Protein AF-A0A2E6GQH1-F1 (afdb_monomer_lite)

Radius of gyration: 25.99 Å; chains: 1; bounding box: 85×34×70 Å

Foldseek 3Di:
DDFPDWDWAWDPVCPPPLETEIAEIEGEAAEAEWEDDDNDTVVVVVVVVVVVVCVVLVVPDDDDPPPDPDSDRAYWYAKYKYDFYKYWYAYVLVVRDTDIDTQPIQIDGGQQVPDSHHDPSSSVNVVSNSVVVSNVVRVVVSVVVSVVVVVVVVVVVVCVVVVVVVVVVVVVPDPPDD

Sequence (178 aa):
MSFAVVNVKIDTDTVTKDVIVIKEVVIESPEITYEKVDGKANFDVIQKNVDDYAKSKGLGGEKKEAKSDEEGPKLRIENLYVRNGKVALKTGFTLGKEIGGSLPTIHLKDIGEKGKGATIGEVTSQIVSAIVGSVTNVGKSLFDGAQKALKGAAEGAKKLLEGGQTVLVRCSKAPPSP

Secondary structure (DSSP, 8-state):
-B-SEEEEEE-GGGTTSSEEEEEEEEEE--EEEEEEETTEEHHHHHHHHHHHHHHHTT-SSS---------PPEEEEEEEEEES-EEEEEEGGGTT-EEEEEPPPEEEEEET-SSS-B-HHHHHHHHHHHHHHHHHHHHHHHHHHHHHHHHHHHHHHHHHHHHHHHHHHHHT-PPPP-

pLDDT: mean 72.02, std 13.68, range [35.28, 91.12]

Structure (mmCIF, N/CA/C/O backbone):
data_AF-A0A2E6GQH1-F1
#
_entry.id   AF-A0A2E6GQH1-F1
#
loop_
_atom_site.group_PDB
_atom_site.id
_atom_site.type_symbol
_atom_site.label_atom_id
_atom_site.label_alt_id
_atom_site.label_comp_id
_atom_site.label_asym_id
_atom_site.label_entity_id
_atom_site.label_seq_id
_atom_site.pdbx_PDB_ins_code
_atom_site.Cartn_x
_atom_site.Cartn_y
_atom_site.Cartn_z
_atom_site.occupancy
_atom_site.B_iso_or_equiv
_atom_site.auth_seq_id
_atom_site.auth_comp_id
_atom_site.auth_asym_id
_atom_site.auth_atom_id
_atom_site.pdbx_PDB_model_num
ATOM 1 N N . MET A 1 1 ? -6.906 5.800 -10.266 1.00 50.16 1 MET A N 1
ATOM 2 C CA . MET A 1 1 ? -7.178 4.704 -9.316 1.00 50.16 1 MET A CA 1
ATOM 3 C C . MET A 1 1 ? -8.612 4.278 -9.529 1.00 50.16 1 MET A C 1
ATOM 5 O O . MET A 1 1 ? -9.481 5.143 -9.523 1.00 50.16 1 MET A O 1
ATOM 9 N N . SER A 1 2 ? -8.839 2.993 -9.762 1.00 49.25 2 SER A N 1
ATOM 10 C CA . SER A 1 2 ? -10.169 2.383 -9.763 1.00 49.25 2 SER A CA 1
ATOM 11 C C . SER A 1 2 ? -10.232 1.358 -8.632 1.00 49.25 2 SER A C 1
ATOM 13 O O . SER A 1 2 ? -9.232 0.717 -8.301 1.00 49.25 2 SER A O 1
ATOM 15 N N . PHE A 1 3 ? -11.403 1.239 -8.012 1.00 53.41 3 PHE A N 1
ATOM 16 C CA . PHE A 1 3 ? -11.699 0.206 -7.025 1.00 53.41 3 PHE A CA 1
ATOM 17 C C . PHE A 1 3 ? -12.656 -0.789 -7.680 1.00 53.41 3 PHE A C 1
ATOM 19 O O . PHE A 1 3 ? -13.660 -0.358 -8.245 1.00 53.41 3 PHE A O 1
ATOM 26 N N . ALA A 1 4 ? -12.349 -2.090 -7.640 1.00 52.94 4 ALA A N 1
ATOM 27 C CA . ALA A 1 4 ? -13.203 -3.093 -8.275 1.00 52.94 4 ALA A CA 1
ATOM 28 C C . ALA A 1 4 ? -14.430 -3.402 -7.408 1.00 52.94 4 ALA A C 1
ATOM 30 O O . ALA A 1 4 ? -15.556 -3.364 -7.895 1.00 52.94 4 ALA A O 1
ATOM 31 N N . VAL A 1 5 ? -14.221 -3.670 -6.113 1.00 62.09 5 VAL A N 1
ATOM 32 C CA . VAL A 1 5 ? -15.298 -3.941 -5.150 1.00 62.09 5 VAL A CA 1
ATOM 33 C C . VAL A 1 5 ? -14.883 -3.458 -3.759 1.00 62.09 5 VAL A C 1
ATOM 35 O O . VAL A 1 5 ? -13.763 -3.723 -3.317 1.00 62.09 5 VAL A O 1
ATOM 38 N N . VAL A 1 6 ? -15.799 -2.781 -3.060 1.00 68.44 6 VAL A N 1
ATOM 39 C CA . VAL A 1 6 ? -15.686 -2.484 -1.625 1.00 68.44 6 VAL A CA 1
ATOM 40 C C . VAL A 1 6 ? -16.784 -3.258 -0.901 1.00 68.44 6 VAL A C 1
ATOM 42 O O . VAL A 1 6 ? -17.960 -2.929 -1.033 1.00 68.44 6 VAL A O 1
ATOM 45 N N . ASN A 1 7 ? -16.409 -4.298 -0.154 1.00 74.19 7 ASN A N 1
ATOM 46 C CA . ASN A 1 7 ? -17.339 -5.045 0.697 1.00 74.19 7 ASN A CA 1
ATOM 47 C C . ASN A 1 7 ? -17.215 -4.564 2.141 1.00 74.19 7 ASN A C 1
ATOM 49 O O . ASN A 1 7 ? -16.103 -4.474 2.659 1.00 74.19 7 ASN A O 1
ATOM 53 N N . VAL A 1 8 ? -18.346 -4.305 2.798 1.00 78.75 8 VAL A N 1
ATOM 54 C CA . VAL A 1 8 ? -18.398 -3.892 4.206 1.00 78.75 8 VAL A CA 1
ATOM 55 C C . VAL A 1 8 ? -19.381 -4.792 4.950 1.00 78.75 8 VAL A C 1
ATOM 57 O O . VAL A 1 8 ? -20.558 -4.850 4.604 1.00 78.75 8 VAL A O 1
ATOM 60 N N . LYS A 1 9 ? -18.905 -5.497 5.980 1.00 80.06 9 LYS A N 1
ATOM 61 C CA . LYS A 1 9 ? -19.731 -6.272 6.913 1.00 80.06 9 LYS A CA 1
ATOM 62 C C . LYS A 1 9 ? -19.856 -5.503 8.218 1.00 80.06 9 LYS A C 1
ATOM 64 O O . LYS A 1 9 ? -18.879 -5.363 8.951 1.00 80.06 9 LYS A O 1
ATOM 69 N N . ILE A 1 10 ? -21.059 -5.021 8.499 1.00 80.69 10 ILE A N 1
ATOM 70 C CA . ILE A 1 10 ? -21.377 -4.237 9.695 1.00 80.69 10 ILE A CA 1
ATOM 71 C C . ILE A 1 10 ? -22.065 -5.148 10.712 1.00 80.69 10 ILE A C 1
ATOM 73 O O . ILE A 1 10 ? -22.881 -5.990 10.338 1.00 80.69 10 ILE A O 1
ATOM 77 N N . ASP A 1 11 ? -21.741 -4.986 11.991 1.00 83.25 11 ASP A N 1
ATOM 78 C CA . ASP A 1 11 ? -22.521 -5.575 13.071 1.00 83.25 11 ASP A CA 1
ATOM 79 C C . ASP A 1 11 ? -23.784 -4.735 13.311 1.00 83.25 11 ASP A C 1
ATOM 81 O O . ASP A 1 11 ? -23.732 -3.653 13.907 1.00 83.25 11 ASP A O 1
ATOM 85 N N . THR A 1 12 ? -24.922 -5.219 12.815 1.00 79.62 12 THR A N 1
ATOM 86 C CA . THR A 1 12 ? -26.211 -4.513 12.866 1.00 79.62 12 THR A CA 1
ATOM 87 C C . THR A 1 12 ? -26.664 -4.190 14.287 1.00 79.62 12 THR A C 1
ATOM 89 O O . THR A 1 12 ? -27.322 -3.172 14.490 1.00 79.62 12 THR A O 1
ATOM 92 N N . ASP A 1 13 ? -26.237 -4.974 15.281 1.00 79.56 13 ASP A N 1
ATOM 93 C CA . ASP A 1 13 ? -26.606 -4.794 16.691 1.00 79.56 13 ASP A CA 1
ATOM 94 C C . ASP A 1 13 ? -25.837 -3.643 17.359 1.00 79.56 13 ASP A C 1
ATOM 96 O O . ASP A 1 13 ? -26.057 -3.311 18.529 1.00 79.56 13 ASP A O 1
ATOM 100 N N . THR A 1 14 ? -24.886 -3.047 16.638 1.00 78.25 14 THR A N 1
ATOM 101 C CA . THR A 1 14 ? -24.040 -1.947 17.116 1.00 78.25 14 THR A CA 1
ATOM 102 C C . THR A 1 14 ? -24.320 -0.622 16.418 1.00 78.25 14 THR A C 1
ATOM 104 O O . THR A 1 14 ? -23.841 0.411 16.868 1.00 78.25 14 THR A O 1
ATOM 107 N N . VAL A 1 15 ? -25.146 -0.619 15.367 1.00 73.25 15 VAL A N 1
ATOM 108 C CA . VAL A 1 15 ? -25.429 0.575 14.549 1.00 73.25 15 VAL A CA 1
ATOM 109 C C . VAL A 1 15 ? -26.145 1.673 15.343 1.00 73.25 15 VAL A C 1
ATOM 111 O O . VAL A 1 15 ? -25.959 2.851 15.061 1.00 73.25 15 VAL A O 1
ATOM 114 N N . THR A 1 16 ? -26.936 1.304 16.354 1.00 72.25 16 THR A N 1
ATOM 115 C CA . THR A 1 16 ? -27.630 2.247 17.249 1.00 72.25 16 THR A CA 1
ATOM 116 C C . THR A 1 16 ? -26.839 2.577 18.517 1.00 72.25 16 THR A C 1
ATOM 118 O O . THR A 1 16 ? -27.356 3.271 19.391 1.00 72.25 16 THR A O 1
ATOM 121 N N . LYS A 1 17 ? -25.623 2.037 18.666 1.00 77.06 17 LYS A N 1
ATOM 122 C CA . LYS A 1 17 ? -24.753 2.268 19.825 1.00 77.06 17 LYS A CA 1
ATOM 123 C C . LYS A 1 17 ? -23.765 3.394 19.524 1.00 77.06 17 LYS A C 1
ATOM 125 O O . LYS A 1 17 ? -23.506 3.716 18.370 1.00 77.06 17 LYS A O 1
ATOM 130 N N . ASP A 1 18 ? -23.138 3.918 20.575 1.00 75.00 18 ASP A N 1
ATOM 131 C CA . ASP A 1 18 ? -22.100 4.957 20.471 1.00 75.00 18 ASP A CA 1
ATOM 132 C C . ASP A 1 18 ? -20.886 4.536 19.620 1.00 75.00 18 ASP A C 1
ATOM 134 O O . ASP A 1 18 ? -20.140 5.384 19.123 1.00 75.00 18 ASP A O 1
ATOM 138 N N . VAL A 1 19 ? -20.672 3.223 19.471 1.00 80.75 19 VAL A N 1
ATOM 139 C CA . VAL A 1 19 ? -19.603 2.629 18.665 1.00 80.75 19 VAL A CA 1
ATOM 140 C C . VAL A 1 19 ? -20.200 1.614 17.697 1.00 80.75 19 VAL A C 1
ATOM 142 O O . VAL A 1 19 ? -20.716 0.578 18.118 1.00 80.75 19 VAL A O 1
ATOM 145 N N . ILE A 1 20 ? -20.057 1.889 16.405 1.00 82.56 20 ILE A N 1
ATOM 146 C CA . ILE A 1 20 ? -20.435 0.992 15.317 1.00 82.56 20 ILE A CA 1
ATOM 147 C C . ILE A 1 20 ? -19.266 0.044 15.051 1.00 82.56 20 ILE A C 1
ATOM 149 O O . ILE A 1 20 ? -18.141 0.469 14.767 1.00 82.56 20 ILE A O 1
ATOM 153 N N . VAL A 1 21 ? -19.533 -1.256 15.127 1.00 85.00 21 VAL A N 1
ATOM 154 C CA . VAL A 1 21 ? -18.554 -2.305 14.851 1.00 85.00 21 VAL A CA 1
ATOM 155 C C . VAL A 1 21 ? -18.698 -2.767 13.405 1.00 85.00 21 VAL A C 1
ATOM 157 O O . VAL A 1 21 ? -19.762 -3.182 12.950 1.00 85.00 21 VAL A O 1
ATOM 160 N N . ILE A 1 22 ? -17.595 -2.712 12.673 1.00 84.19 22 ILE A N 1
ATOM 161 C CA . ILE A 1 22 ? -17.443 -3.230 11.320 1.00 84.19 22 ILE A CA 1
ATOM 162 C C . ILE A 1 22 ? -16.570 -4.481 11.426 1.00 84.19 22 ILE A C 1
ATOM 164 O O . ILE A 1 22 ? -15.383 -4.408 11.741 1.00 84.19 22 ILE A O 1
ATOM 168 N N . LYS A 1 23 ? -17.154 -5.649 11.160 1.00 85.94 23 LYS A N 1
ATOM 169 C CA . LYS A 1 23 ? -16.448 -6.938 11.238 1.00 85.94 23 LYS A CA 1
ATOM 170 C C . LYS A 1 23 ? -15.399 -7.066 10.145 1.00 85.94 23 LYS A C 1
ATOM 172 O O . LYS A 1 23 ? -14.315 -7.606 10.359 1.00 85.94 23 LYS A O 1
ATOM 177 N N . GLU A 1 24 ? -15.727 -6.575 8.952 1.00 86.56 24 GLU A N 1
ATOM 178 C CA . GLU A 1 24 ? -14.862 -6.731 7.791 1.00 86.56 24 GLU A CA 1
ATOM 179 C C . GLU A 1 24 ? -15.039 -5.601 6.779 1.00 86.56 24 GLU A C 1
ATOM 181 O O . GLU A 1 24 ? -16.159 -5.250 6.412 1.00 86.56 24 GLU A O 1
ATOM 186 N N . VAL A 1 25 ? -13.920 -5.089 6.277 1.00 83.44 25 VAL A N 1
ATOM 187 C CA . VAL A 1 25 ? -13.835 -4.259 5.076 1.00 83.44 25 VAL A CA 1
ATOM 188 C C . VAL A 1 25 ? -12.901 -4.954 4.093 1.00 83.44 25 VAL A C 1
ATOM 190 O O . VAL A 1 25 ? -11.773 -5.289 4.448 1.00 83.44 25 VAL A O 1
ATOM 193 N N . VAL A 1 26 ? -13.334 -5.160 2.852 1.00 84.44 26 VAL A N 1
ATOM 194 C CA . VAL A 1 26 ? -12.488 -5.717 1.787 1.00 84.44 26 VAL A CA 1
ATOM 195 C C . VAL A 1 26 ? -12.431 -4.742 0.624 1.00 84.44 26 VAL A C 1
ATOM 197 O O . VAL A 1 26 ? -13.462 -4.401 0.049 1.00 84.44 26 VAL A O 1
ATOM 200 N N . ILE A 1 27 ? -11.216 -4.327 0.277 1.00 82.38 27 ILE A N 1
ATOM 201 C CA . ILE A 1 27 ? -10.886 -3.589 -0.939 1.00 82.38 27 ILE A CA 1
ATOM 202 C C . ILE A 1 27 ? -10.277 -4.591 -1.915 1.00 82.38 27 ILE A C 1
ATOM 204 O O . ILE A 1 27 ? -9.139 -5.042 -1.749 1.00 82.38 27 ILE A O 1
ATOM 208 N N . GLU A 1 28 ? -11.062 -4.953 -2.921 1.00 84.44 28 GLU A N 1
ATOM 209 C CA . GLU A 1 28 ? -10.704 -5.990 -3.879 1.00 84.44 28 GLU A CA 1
ATOM 210 C C . GLU A 1 28 ? -10.060 -5.385 -5.129 1.00 84.44 28 GLU A C 1
ATOM 212 O O . GLU A 1 28 ? -10.575 -4.420 -5.701 1.00 84.44 28 GLU A O 1
ATOM 217 N N . SER A 1 29 ? -8.951 -5.988 -5.560 1.00 83.50 29 SER A N 1
ATOM 218 C CA . SER A 1 29 ? -8.268 -5.713 -6.828 1.00 83.50 29 SER A CA 1
ATOM 219 C C . SER A 1 29 ? -8.042 -4.222 -7.135 1.00 83.50 29 SER A C 1
ATOM 221 O O . SER A 1 29 ? -8.453 -3.750 -8.196 1.00 83.50 29 SER A O 1
ATOM 223 N N . PRO A 1 30 ? -7.405 -3.440 -6.238 1.00 79.44 30 PRO A N 1
ATOM 224 C CA . PRO A 1 30 ? -7.068 -2.056 -6.554 1.00 79.44 30 PRO A CA 1
ATOM 225 C C . PRO A 1 30 ? -6.019 -1.993 -7.671 1.00 79.44 30 PRO A C 1
ATOM 227 O O . PRO A 1 30 ? -4.993 -2.670 -7.598 1.00 79.44 30 PRO A O 1
ATOM 230 N N . GLU A 1 31 ? -6.245 -1.138 -8.669 1.00 76.81 31 GLU A N 1
ATOM 231 C CA . GLU A 1 31 ? -5.295 -0.902 -9.762 1.00 76.81 31 GLU A CA 1
ATOM 232 C C . GLU A 1 31 ? -4.670 0.496 -9.658 1.00 76.81 31 GLU A C 1
ATOM 234 O O . GLU A 1 31 ? -5.355 1.529 -9.602 1.00 76.81 31 GLU A O 1
ATOM 239 N N . ILE A 1 32 ? -3.336 0.523 -9.597 1.00 76.94 32 ILE A N 1
ATOM 240 C CA . ILE A 1 32 ? -2.540 1.731 -9.379 1.00 76.94 32 ILE A CA 1
ATOM 241 C C . ILE A 1 32 ? -1.461 1.817 -10.455 1.00 76.94 32 ILE A C 1
ATOM 243 O O . ILE A 1 32 ? -0.510 1.045 -10.445 1.00 76.94 32 ILE A O 1
ATOM 247 N N . THR A 1 33 ? -1.573 2.792 -11.354 1.00 73.38 33 THR A N 1
ATOM 248 C CA . THR A 1 33 ? -0.556 3.057 -12.381 1.00 73.38 33 THR A CA 1
ATOM 249 C C . THR A 1 33 ? 0.304 4.255 -11.989 1.00 73.38 33 THR A C 1
ATOM 251 O O . THR A 1 33 ? -0.199 5.348 -11.727 1.00 73.38 33 THR A O 1
ATOM 254 N N . TYR A 1 34 ? 1.617 4.053 -11.974 1.00 70.12 34 TYR A N 1
ATOM 255 C CA . TYR A 1 34 ? 2.646 5.065 -11.789 1.00 70.12 34 TYR A CA 1
ATOM 256 C C . TYR A 1 34 ? 3.126 5.580 -13.139 1.00 70.12 34 TYR A C 1
ATOM 258 O O . TYR A 1 34 ? 3.645 4.800 -13.928 1.00 70.12 34 TYR A O 1
ATOM 266 N N . GLU A 1 35 ? 3.032 6.889 -13.382 1.00 70.69 35 GLU A N 1
ATOM 267 C CA . GLU A 1 35 ? 3.514 7.504 -14.623 1.00 70.69 35 GLU A CA 1
ATOM 268 C C . GLU A 1 35 ? 4.586 8.583 -14.365 1.00 70.69 35 GLU A C 1
ATOM 270 O O . GLU A 1 35 ? 4.440 9.429 -13.474 1.00 70.69 35 GLU A O 1
ATOM 275 N N . LYS A 1 36 ? 5.681 8.556 -15.138 1.00 62.91 36 LYS A N 1
ATOM 276 C CA . LYS A 1 36 ? 6.717 9.607 -15.170 1.00 62.91 36 LYS A CA 1
ATOM 277 C C . LYS A 1 36 ? 6.924 10.100 -16.604 1.00 62.91 36 LYS A C 1
ATOM 279 O O . LYS A 1 36 ? 7.491 9.371 -17.420 1.00 62.91 36 LYS A O 1
ATOM 284 N N . VAL A 1 37 ? 6.518 11.344 -16.865 1.00 58.34 37 VAL A N 1
ATOM 285 C CA . VAL A 1 37 ? 6.700 12.063 -18.141 1.00 58.34 37 VAL A CA 1
ATOM 286 C C . VAL A 1 37 ? 7.562 13.306 -17.880 1.00 58.34 37 VAL A C 1
ATOM 288 O O . VAL A 1 37 ? 7.349 14.003 -16.890 1.00 58.34 37 VAL A O 1
ATOM 291 N N . ASP A 1 38 ? 8.576 13.547 -18.717 1.00 56.47 38 ASP A N 1
ATOM 292 C CA . ASP A 1 38 ? 9.410 14.767 -18.723 1.00 56.47 38 ASP A CA 1
ATOM 293 C C . ASP A 1 38 ? 9.963 15.222 -17.358 1.00 56.47 38 ASP A C 1
ATOM 295 O O . ASP A 1 38 ? 9.870 16.381 -16.958 1.00 56.47 38 ASP A O 1
ATOM 299 N N . GLY A 1 39 ? 10.547 14.293 -16.595 1.00 55.19 39 GLY A N 1
ATOM 300 C CA . GLY A 1 39 ? 11.247 14.609 -15.342 1.00 55.19 39 GLY A CA 1
ATOM 301 C C . GLY A 1 39 ? 10.345 14.915 -14.139 1.00 55.19 39 GLY A C 1
ATOM 302 O O . GLY A 1 39 ? 10.819 14.815 -13.009 1.00 55.19 39 GLY A O 1
ATOM 303 N N . LYS A 1 40 ? 9.046 15.171 -14.338 1.00 54.22 40 LYS A N 1
ATOM 304 C CA . LYS A 1 40 ? 8.041 15.247 -13.268 1.00 54.22 40 LYS A CA 1
ATOM 305 C C . LYS A 1 40 ? 7.398 13.876 -13.091 1.00 54.22 40 LYS A C 1
ATOM 307 O O . LYS A 1 40 ? 6.582 13.441 -13.900 1.00 54.22 40 LYS A O 1
ATOM 312 N N . ALA A 1 41 ? 7.783 13.156 -12.041 1.00 59.81 41 ALA A N 1
ATOM 313 C CA . ALA A 1 41 ? 7.095 11.918 -11.712 1.00 59.81 41 ALA A CA 1
ATOM 314 C C . ALA A 1 41 ? 5.794 12.243 -10.980 1.00 59.81 41 ALA A C 1
ATOM 316 O O . ALA A 1 41 ? 5.819 12.917 -9.950 1.00 59.81 41 ALA A O 1
ATOM 317 N N . ASN A 1 42 ? 4.674 11.680 -11.440 1.00 60.50 42 ASN A N 1
ATOM 318 C CA . ASN A 1 42 ? 3.476 11.611 -10.607 1.00 60.50 42 ASN A CA 1
ATOM 319 C C . ASN A 1 42 ? 3.798 10.869 -9.293 1.00 60.50 42 ASN A C 1
ATOM 321 O O . ASN A 1 42 ? 3.208 11.154 -8.266 1.00 60.50 42 ASN A O 1
ATOM 325 N N . PHE A 1 43 ? 4.803 9.983 -9.294 1.00 56.62 43 PHE A N 1
ATOM 326 C CA . PHE A 1 43 ? 5.319 9.335 -8.088 1.00 56.62 43 PHE A CA 1
ATOM 327 C C . PHE A 1 43 ? 5.977 10.291 -7.090 1.00 56.62 43 PHE A C 1
ATOM 329 O O . PHE A 1 43 ? 5.668 10.196 -5.915 1.00 56.62 43 PHE A O 1
ATOM 336 N N . ASP A 1 44 ? 6.828 11.225 -7.522 1.00 60.72 44 ASP A N 1
ATOM 337 C CA . ASP A 1 44 ? 7.455 12.195 -6.607 1.00 60.72 44 ASP A CA 1
ATOM 338 C C . ASP A 1 44 ? 6.379 13.105 -5.996 1.00 60.72 44 ASP A C 1
ATOM 340 O O . ASP A 1 44 ? 6.446 13.468 -4.826 1.00 60.72 44 ASP A O 1
ATOM 344 N N . VAL A 1 45 ? 5.339 13.416 -6.777 1.00 64.19 45 VAL A N 1
ATOM 345 C CA . VAL A 1 45 ? 4.171 14.180 -6.332 1.00 64.19 45 VAL A CA 1
ATOM 346 C C . VAL A 1 45 ? 3.278 13.360 -5.404 1.00 64.19 45 VAL A C 1
ATOM 348 O O . VAL A 1 45 ? 2.855 13.889 -4.392 1.00 64.19 45 VAL A O 1
ATOM 351 N N . ILE A 1 46 ? 3.003 12.085 -5.683 1.00 60.31 46 ILE A N 1
ATOM 352 C CA . ILE A 1 46 ? 2.211 11.211 -4.802 1.00 60.31 46 ILE A CA 1
ATOM 353 C C . ILE A 1 46 ? 2.988 10.904 -3.526 1.00 60.31 46 ILE A C 1
ATOM 355 O O . ILE A 1 46 ? 2.412 10.978 -2.453 1.00 60.31 46 ILE A O 1
ATOM 359 N N . GLN A 1 47 ? 4.283 10.610 -3.610 1.00 62.03 47 GLN A N 1
ATOM 360 C CA . GLN A 1 47 ? 5.139 10.391 -2.451 1.00 62.03 47 GLN A CA 1
ATOM 361 C C . GLN A 1 47 ? 5.197 11.653 -1.600 1.00 62.03 47 GLN A C 1
ATOM 363 O O . GLN A 1 47 ? 4.981 11.567 -0.400 1.00 62.03 47 GLN A O 1
ATOM 368 N N . LYS A 1 48 ? 5.388 12.826 -2.212 1.00 66.94 48 LYS A N 1
ATOM 369 C CA . LYS A 1 48 ? 5.341 14.099 -1.497 1.00 66.94 48 LYS A CA 1
ATOM 370 C C . LYS A 1 48 ? 3.958 14.382 -0.925 1.00 66.94 48 LYS A C 1
ATOM 372 O O . LYS A 1 48 ? 3.868 14.731 0.235 1.00 66.94 48 LYS A O 1
ATOM 377 N N . ASN A 1 49 ? 2.887 14.190 -1.686 1.00 62.50 49 ASN A N 1
ATOM 378 C CA . ASN A 1 49 ? 1.520 14.412 -1.220 1.00 62.50 49 ASN A CA 1
ATOM 379 C C . ASN A 1 49 ? 1.145 13.440 -0.109 1.00 62.50 49 ASN A C 1
ATOM 381 O O . ASN A 1 49 ? 0.380 13.809 0.769 1.00 62.50 49 ASN A O 1
ATOM 385 N N . VAL A 1 50 ? 1.666 12.216 -0.127 1.00 59.62 50 VAL A N 1
ATOM 386 C CA . VAL A 1 50 ? 1.441 11.246 0.940 1.00 59.62 50 VAL A CA 1
ATOM 387 C C . VAL A 1 50 ? 2.331 11.549 2.132 1.00 59.62 50 VAL A C 1
ATOM 389 O O . VAL A 1 50 ? 1.826 11.523 3.241 1.00 59.62 50 VAL A O 1
ATOM 392 N N . ASP A 1 51 ? 3.596 11.908 1.950 1.00 60.12 51 ASP A N 1
ATOM 393 C CA . ASP A 1 51 ? 4.448 12.370 3.046 1.00 60.12 51 ASP A CA 1
ATOM 394 C C . ASP A 1 51 ? 3.871 13.645 3.684 1.00 60.12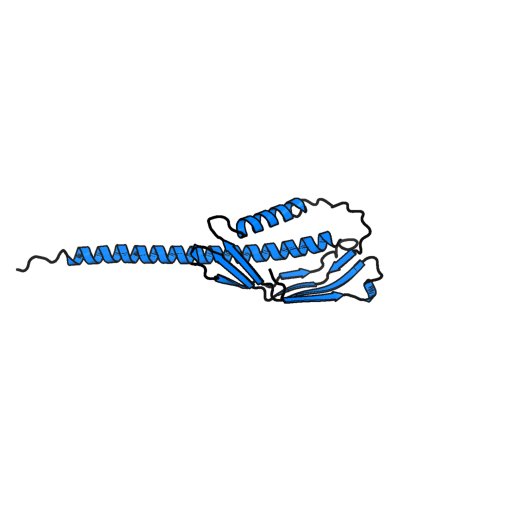 51 ASP A C 1
ATOM 396 O O . ASP A 1 51 ? 3.868 13.777 4.903 1.00 60.12 51 ASP A O 1
ATOM 400 N N . ASP A 1 52 ? 3.331 14.564 2.886 1.00 64.75 52 ASP A N 1
ATOM 401 C CA . ASP A 1 52 ? 2.693 15.806 3.325 1.00 64.75 52 ASP A CA 1
ATOM 402 C C . ASP A 1 52 ? 1.318 15.529 3.947 1.00 64.75 52 ASP A C 1
ATOM 404 O O . ASP A 1 52 ? 0.977 16.129 4.964 1.00 64.75 52 ASP A O 1
ATOM 408 N N . TYR A 1 53 ? 0.538 14.582 3.421 1.00 57.81 53 TYR A N 1
ATOM 409 C CA . TYR A 1 53 ? -0.696 14.101 4.053 1.00 57.81 53 TYR A CA 1
ATOM 410 C C . TYR A 1 53 ? -0.389 13.409 5.386 1.00 57.81 53 TYR A C 1
ATOM 412 O O . TYR A 1 53 ? -1.026 13.695 6.395 1.00 57.81 53 TYR A O 1
ATOM 420 N N . ALA A 1 54 ? 0.648 12.573 5.426 1.00 55.38 54 ALA A N 1
ATOM 421 C CA . ALA A 1 54 ? 1.137 11.907 6.621 1.00 55.38 54 ALA A CA 1
ATOM 422 C C . ALA A 1 54 ? 1.575 12.928 7.676 1.00 55.38 54 ALA A C 1
ATOM 424 O O . ALA A 1 54 ? 1.134 12.871 8.820 1.00 55.38 54 ALA A O 1
ATOM 425 N N . LYS A 1 55 ? 2.373 13.927 7.295 1.00 60.88 55 LYS A N 1
ATOM 426 C CA . LYS A 1 55 ? 2.831 14.994 8.197 1.00 60.88 55 LYS A CA 1
ATOM 427 C C . LYS A 1 55 ? 1.693 15.912 8.644 1.00 60.88 55 LYS A C 1
ATOM 429 O O . LYS A 1 55 ? 1.576 16.189 9.833 1.00 60.88 55 LYS A O 1
ATOM 434 N N . SER A 1 56 ? 0.831 16.352 7.727 1.00 54.69 56 SER A N 1
ATOM 435 C CA . SER A 1 56 ? -0.300 17.247 8.031 1.00 54.69 56 SER A CA 1
ATOM 436 C C . SER A 1 56 ? -1.380 16.587 8.890 1.00 54.69 56 SER A C 1
ATOM 438 O O . SER A 1 56 ? -2.107 17.282 9.598 1.00 54.69 56 SER A O 1
ATOM 440 N N . LYS A 1 57 ? -1.462 15.253 8.878 1.00 54.28 57 LYS A N 1
ATOM 441 C CA . LYS A 1 57 ? -2.330 14.461 9.757 1.00 54.28 57 LYS A CA 1
ATOM 442 C C . LYS A 1 57 ? -1.618 13.898 10.995 1.00 54.28 57 LYS A C 1
ATOM 444 O O . LYS A 1 57 ? -2.231 13.128 11.724 1.00 54.28 57 LYS A O 1
ATOM 449 N N . GLY A 1 58 ? -0.365 14.284 11.264 1.00 48.97 58 GLY A N 1
ATOM 450 C CA . GLY A 1 58 ? 0.368 13.870 12.473 1.00 48.97 58 GLY A CA 1
ATOM 451 C C . GLY A 1 58 ? 0.787 12.392 12.498 1.00 48.97 58 GLY A C 1
ATOM 452 O O . GLY A 1 58 ? 0.984 11.816 13.562 1.00 48.97 58 GLY A O 1
ATOM 453 N N . LEU A 1 59 ? 0.914 11.764 11.329 1.00 54.47 59 LEU A N 1
ATOM 454 C CA . LEU A 1 59 ? 1.182 10.333 11.135 1.00 54.47 59 LEU A CA 1
ATOM 455 C C . LEU A 1 59 ? 2.681 10.002 11.080 1.00 54.47 59 LEU A C 1
ATOM 457 O O . LEU A 1 59 ? 3.057 8.832 11.040 1.00 54.47 59 LEU A O 1
ATOM 461 N N . GLY A 1 60 ? 3.543 11.022 11.115 1.00 39.25 60 GLY A N 1
ATOM 462 C CA . GLY A 1 60 ? 4.984 10.887 11.297 1.00 39.25 60 GLY A CA 1
ATOM 463 C C . GLY A 1 60 ? 5.380 11.242 12.725 1.00 39.25 60 GLY A C 1
ATOM 464 O O . GLY A 1 60 ? 5.622 12.407 13.004 1.00 39.25 60 GLY A O 1
ATOM 465 N N . GLY A 1 61 ? 5.434 10.239 13.604 1.00 43.44 61 GLY A N 1
ATOM 466 C CA . GLY A 1 61 ? 6.199 10.288 14.852 1.00 43.44 61 GLY A CA 1
ATOM 467 C C . GLY A 1 61 ? 5.987 11.511 15.746 1.00 43.44 61 GLY A C 1
ATOM 468 O O . GLY A 1 61 ? 6.933 12.232 15.996 1.00 43.44 61 GLY A O 1
ATOM 469 N N . GLU A 1 62 ? 4.776 11.718 16.248 1.00 35.56 62 GLU A N 1
ATOM 470 C CA . GLU A 1 62 ? 4.484 12.095 17.638 1.00 35.56 62 GLU A CA 1
ATOM 471 C C . GLU A 1 62 ? 2.966 12.185 17.757 1.00 35.56 62 GLU A C 1
ATOM 473 O O . GLU A 1 62 ? 2.300 12.799 16.925 1.00 35.56 62 GLU A O 1
ATOM 478 N N . LYS A 1 63 ? 2.414 11.534 18.786 1.00 44.47 63 LYS A N 1
ATOM 479 C CA . LYS A 1 63 ? 1.006 11.651 19.170 1.00 44.47 63 LYS A CA 1
ATOM 480 C C . LYS A 1 63 ? 0.648 13.134 19.301 1.00 44.47 63 LYS A C 1
ATOM 482 O O . LYS A 1 63 ? 0.883 13.737 20.343 1.00 44.47 63 LYS A O 1
ATOM 487 N N . LYS A 1 64 ? 0.015 13.708 18.286 1.00 35.28 64 LYS A N 1
ATOM 488 C CA . LYS A 1 64 ? -0.907 14.815 18.503 1.00 35.28 64 LYS A CA 1
ATOM 489 C C . LYS A 1 64 ? -2.298 14.227 18.480 1.00 35.28 64 LYS A C 1
ATOM 491 O O . LYS A 1 64 ? -2.842 13.936 17.421 1.00 35.28 64 LYS A O 1
ATOM 496 N N . GLU A 1 65 ? -2.820 14.018 19.686 1.00 41.12 65 GLU A N 1
ATOM 497 C CA . GLU A 1 65 ? -4.250 13.896 19.933 1.00 41.12 65 GLU A CA 1
ATOM 498 C C . GLU A 1 65 ? -4.944 15.039 19.191 1.00 41.12 65 GLU A C 1
ATOM 500 O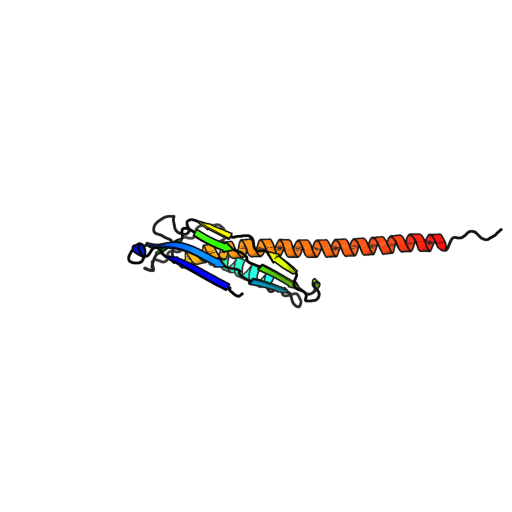 O . GLU A 1 65 ? -4.861 16.207 19.581 1.00 41.12 65 GLU A O 1
ATOM 505 N N . ALA A 1 66 ? -5.582 14.709 18.071 1.00 36.56 66 ALA A N 1
ATOM 506 C CA . ALA A 1 66 ? -6.542 15.598 17.463 1.00 36.56 66 ALA A CA 1
ATOM 507 C C . ALA A 1 66 ? -7.727 15.665 18.431 1.00 36.56 66 ALA A C 1
ATOM 509 O O . ALA A 1 66 ? -8.561 14.764 18.480 1.00 36.56 66 ALA A O 1
ATOM 510 N N . LYS A 1 67 ? -7.770 16.728 19.240 1.00 41.56 67 LYS A N 1
ATOM 511 C CA . LYS A 1 67 ? -8.998 17.175 19.895 1.00 41.56 67 LYS A CA 1
ATOM 512 C C . LYS A 1 67 ? -9.990 17.573 18.804 1.00 41.56 67 LYS A C 1
ATOM 514 O O . LYS A 1 67 ? -10.024 18.727 18.390 1.00 41.56 67 LYS A O 1
ATOM 519 N N . SER A 1 68 ? -10.773 16.611 18.339 1.00 40.84 68 SER A N 1
ATOM 520 C CA . SER A 1 68 ? -12.089 16.883 17.780 1.00 40.84 68 SER A CA 1
ATOM 521 C C . SER A 1 68 ? -13.109 16.276 18.727 1.00 40.84 68 SER A C 1
ATOM 523 O O . SER A 1 68 ? -13.453 15.101 18.634 1.00 40.84 68 SER A O 1
ATOM 525 N N . ASP A 1 69 ? -13.555 17.116 19.659 1.00 41.53 69 ASP A N 1
ATOM 526 C CA . ASP A 1 69 ? -14.871 17.037 20.290 1.00 41.53 69 ASP A CA 1
ATOM 527 C C . ASP A 1 69 ? -15.950 17.275 19.218 1.00 41.53 69 ASP A C 1
ATOM 529 O O . ASP A 1 69 ? -16.637 18.291 19.224 1.00 41.53 69 ASP A O 1
ATOM 533 N N . GLU A 1 70 ? -16.081 16.365 18.251 1.00 46.06 70 GLU A N 1
ATOM 534 C CA . GLU A 1 70 ? -17.284 16.302 17.425 1.00 46.06 70 GLU A CA 1
ATOM 535 C C . GLU A 1 70 ? -17.906 14.913 17.526 1.00 46.06 70 GLU A C 1
ATOM 537 O O . GLU A 1 70 ? -17.280 13.876 17.299 1.00 46.06 70 GLU A O 1
ATOM 542 N N . GLU A 1 71 ? -19.167 14.962 17.927 1.00 56.12 71 GLU A N 1
ATOM 543 C CA . GLU A 1 71 ? -20.152 13.940 18.260 1.00 56.12 71 GLU A CA 1
ATOM 544 C C . GLU A 1 71 ? -20.541 13.086 17.033 1.00 56.12 71 GLU A C 1
ATOM 546 O O . GLU A 1 71 ? -21.709 12.903 16.708 1.00 56.12 71 GLU A O 1
ATOM 551 N N . GLY A 1 72 ? -19.548 12.605 16.282 1.00 61.22 72 GLY A N 1
ATOM 552 C CA . GLY A 1 72 ? -19.730 11.692 15.157 1.00 61.22 72 GLY A CA 1
ATOM 553 C C . GLY A 1 72 ? -19.717 10.223 15.601 1.00 61.22 72 GLY A C 1
ATOM 554 O O . GLY A 1 72 ? -19.063 9.887 16.595 1.00 61.22 72 GLY A O 1
ATOM 555 N N . PRO A 1 73 ? -20.392 9.319 14.864 1.00 66.75 73 PRO A N 1
ATOM 556 C CA . PRO A 1 73 ? -20.398 7.894 15.177 1.00 66.75 73 PRO A CA 1
ATOM 557 C C . PRO A 1 73 ? -18.971 7.341 15.181 1.00 66.75 73 PRO A C 1
ATOM 559 O O . PRO A 1 73 ? -18.205 7.520 14.227 1.00 66.75 73 PRO A O 1
ATOM 562 N N . LYS A 1 74 ? -18.606 6.668 16.274 1.00 81.75 74 LYS A N 1
ATOM 563 C CA . LYS A 1 74 ? -17.281 6.067 16.437 1.00 81.75 74 LYS A CA 1
ATOM 564 C C . LYS A 1 74 ? -17.268 4.694 15.797 1.00 81.75 74 LYS A C 1
ATOM 566 O O . LYS A 1 74 ? -18.251 3.962 15.855 1.00 81.75 74 LYS A O 1
ATOM 571 N N . LEU A 1 75 ? -16.146 4.341 15.190 1.00 81.94 75 LEU A N 1
ATOM 572 C CA . LEU A 1 75 ? -15.984 3.111 14.436 1.00 81.94 75 LEU A CA 1
ATOM 573 C C . LEU A 1 75 ? -14.963 2.198 15.110 1.00 81.94 75 LEU A C 1
ATOM 575 O O . LEU A 1 75 ? -13.896 2.635 15.550 1.00 81.94 75 LEU A O 1
ATOM 579 N N . ARG A 1 76 ? -15.271 0.904 15.122 1.00 85.19 76 ARG A N 1
ATOM 580 C CA . ARG A 1 76 ? -14.308 -0.163 15.391 1.00 85.19 76 ARG A CA 1
ATOM 581 C C . ARG A 1 76 ? -14.301 -1.106 14.201 1.00 85.19 76 ARG A C 1
ATOM 583 O O . ARG A 1 76 ? -15.345 -1.654 13.871 1.00 85.19 76 ARG A O 1
ATOM 590 N N . ILE A 1 77 ? -13.150 -1.301 13.566 1.00 86.75 77 ILE A N 1
ATOM 591 C CA . ILE A 1 77 ? -13.003 -2.242 12.450 1.00 86.75 77 ILE A CA 1
ATOM 592 C C . ILE A 1 77 ? -12.151 -3.417 12.906 1.00 86.75 77 ILE A C 1
ATOM 594 O O . ILE A 1 77 ? -10.980 -3.239 13.231 1.00 86.75 77 ILE A O 1
ATOM 598 N N . GLU A 1 78 ? -12.723 -4.617 12.909 1.00 89.00 78 GLU A N 1
ATOM 599 C CA . GLU A 1 78 ? -11.998 -5.829 13.305 1.00 89.00 78 GLU A CA 1
ATOM 600 C C . GLU A 1 78 ? -11.017 -6.261 12.215 1.00 89.00 78 GLU A C 1
ATOM 602 O O . GLU A 1 78 ? -9.863 -6.573 12.496 1.00 89.00 78 GLU A O 1
ATOM 607 N N . ASN A 1 79 ? -11.462 -6.248 10.955 1.00 89.75 79 ASN A N 1
ATOM 608 C CA . ASN A 1 79 ? -10.650 -6.675 9.826 1.00 89.75 79 ASN A CA 1
ATOM 609 C C . ASN A 1 79 ? -10.784 -5.717 8.650 1.00 89.75 79 ASN A C 1
ATOM 611 O O . ASN A 1 79 ? -11.883 -5.467 8.162 1.00 89.75 79 ASN A O 1
ATOM 615 N N . LEU A 1 80 ? -9.653 -5.256 8.130 1.00 88.25 80 LEU A N 1
ATOM 616 C CA . LEU A 1 80 ? -9.583 -4.615 6.830 1.00 88.25 80 LEU A CA 1
ATOM 617 C C . LEU A 1 80 ? -8.570 -5.322 5.946 1.00 88.25 80 LEU A C 1
ATOM 619 O O . LEU A 1 80 ? -7.406 -5.484 6.314 1.00 88.25 80 LEU A O 1
ATOM 623 N N . TYR A 1 81 ? -9.020 -5.699 4.758 1.00 89.56 81 TYR A N 1
ATOM 624 C CA . TYR A 1 81 ? -8.229 -6.384 3.757 1.00 89.56 81 TYR A CA 1
ATOM 625 C C . TYR A 1 81 ? -8.119 -5.551 2.490 1.00 89.56 81 TYR A C 1
ATOM 627 O O . TYR A 1 81 ? -9.119 -5.082 1.956 1.00 89.56 81 TYR A O 1
ATOM 635 N N . VAL A 1 82 ? -6.905 -5.444 1.964 1.00 86.56 82 VAL A N 1
ATOM 636 C CA . VAL A 1 82 ? -6.650 -5.002 0.592 1.00 86.56 82 VAL A CA 1
ATOM 637 C C . VAL A 1 82 ? -5.969 -6.155 -0.118 1.00 86.56 82 VAL A C 1
ATOM 639 O O . VAL A 1 82 ? -4.886 -6.569 0.299 1.00 86.56 82 VAL A O 1
ATOM 642 N N . ARG A 1 83 ? -6.616 -6.731 -1.131 1.00 89.75 83 ARG A N 1
ATOM 643 C CA . ARG A 1 83 ? -6.175 -7.988 -1.756 1.00 89.75 83 ARG A CA 1
ATOM 644 C C . ARG A 1 83 ? -6.194 -7.891 -3.270 1.00 89.75 83 ARG A C 1
ATOM 646 O O . ARG A 1 83 ? -6.913 -7.074 -3.838 1.00 89.75 83 ARG A O 1
ATOM 653 N N . ASN A 1 84 ? -5.384 -8.736 -3.906 1.00 87.19 84 ASN A N 1
ATOM 654 C CA . ASN A 1 84 ? -5.307 -8.877 -5.364 1.00 87.19 84 ASN A CA 1
ATOM 655 C C . ASN A 1 84 ? -4.993 -7.570 -6.113 1.00 87.19 84 ASN A C 1
ATOM 657 O O . ASN A 1 84 ? -5.324 -7.418 -7.286 1.00 87.19 84 ASN A O 1
ATOM 661 N N . GLY A 1 85 ? -4.347 -6.617 -5.437 1.00 85.56 85 GLY A N 1
ATOM 662 C CA . GLY A 1 85 ? -4.012 -5.333 -6.034 1.00 85.56 85 GLY A CA 1
ATOM 663 C C . GLY A 1 85 ? -2.904 -5.443 -7.071 1.00 85.56 85 GLY A C 1
ATOM 664 O O . GLY A 1 85 ? -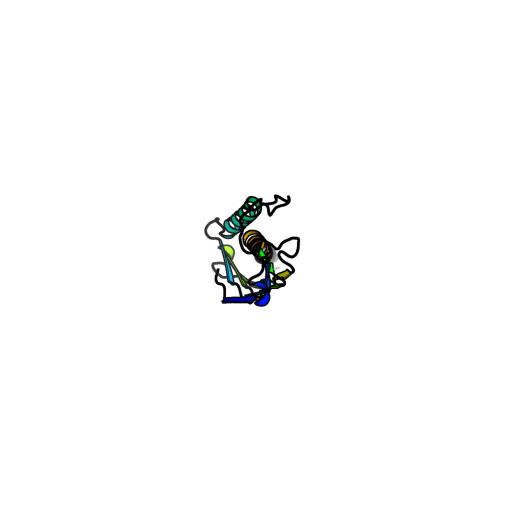2.026 -6.305 -6.987 1.00 85.56 85 GLY A O 1
ATOM 665 N N . LYS A 1 86 ? -2.923 -4.528 -8.035 1.00 84.75 86 LYS A N 1
ATOM 666 C CA . LYS A 1 86 ? -1.922 -4.410 -9.091 1.00 84.75 86 LYS A CA 1
ATOM 667 C C . LYS A 1 86 ? -1.334 -3.014 -9.092 1.00 84.75 86 LYS A C 1
ATOM 669 O O . LYS A 1 86 ? -2.028 -2.012 -8.926 1.00 84.75 86 LYS A O 1
ATOM 674 N N . VAL A 1 87 ? -0.033 -2.974 -9.312 1.00 83.00 87 VAL A N 1
ATOM 675 C CA . VAL A 1 87 ? 0.751 -1.757 -9.392 1.00 83.00 87 VAL A CA 1
ATOM 676 C C . VAL A 1 87 ? 1.496 -1.777 -10.718 1.00 83.00 87 VAL A C 1
ATOM 678 O O . VAL A 1 87 ? 2.277 -2.687 -10.963 1.00 83.00 87 VAL A O 1
ATOM 681 N N . ALA A 1 88 ? 1.264 -0.801 -11.582 1.00 81.44 88 ALA A N 1
ATOM 682 C CA . ALA A 1 88 ? 1.956 -0.664 -12.857 1.00 81.44 88 ALA A CA 1
ATOM 683 C C . ALA A 1 88 ? 2.932 0.512 -12.805 1.00 81.44 88 ALA A C 1
ATOM 685 O O . ALA A 1 88 ? 2.640 1.535 -12.196 1.00 81.44 88 ALA A O 1
ATOM 686 N N . LEU A 1 89 ? 4.087 0.381 -13.450 1.00 77.19 89 LEU A N 1
ATOM 687 C CA . LEU A 1 89 ? 5.077 1.438 -13.624 1.00 77.19 89 LEU A CA 1
ATOM 688 C C . LEU A 1 89 ? 5.241 1.757 -15.108 1.00 77.19 89 LEU A C 1
ATOM 690 O O . LEU A 1 89 ? 5.599 0.887 -15.895 1.00 77.19 89 LEU A O 1
ATOM 694 N N . LYS A 1 90 ? 5.029 3.019 -15.468 1.00 77.44 90 LYS A N 1
ATOM 695 C CA . LYS A 1 90 ? 5.128 3.563 -16.820 1.00 77.44 90 LYS A CA 1
ATOM 696 C C . LYS A 1 90 ? 6.035 4.789 -16.804 1.00 77.44 90 LYS A C 1
ATOM 698 O O . LYS A 1 90 ? 5.763 5.796 -16.157 1.00 77.44 90 LYS A O 1
ATOM 703 N N . THR A 1 91 ? 7.161 4.724 -17.491 1.00 70.44 91 THR A N 1
ATOM 704 C CA . THR A 1 91 ? 8.159 5.806 -17.501 1.00 70.44 91 THR A CA 1
ATOM 705 C C . THR A 1 91 ? 8.810 5.951 -18.876 1.00 70.44 91 THR A C 1
ATOM 707 O O . THR A 1 91 ? 8.731 5.051 -19.716 1.00 70.44 91 THR A O 1
ATOM 710 N N . GLY A 1 92 ? 9.542 7.046 -19.097 1.00 69.06 92 GLY A N 1
ATOM 711 C CA . GLY A 1 92 ? 10.350 7.210 -20.313 1.00 69.06 92 GLY A CA 1
ATOM 712 C C . GLY A 1 92 ? 11.334 6.054 -20.566 1.00 69.06 92 GLY A C 1
ATOM 713 O O . GLY A 1 92 ? 11.481 5.616 -21.703 1.00 69.06 92 GLY A O 1
ATOM 714 N N . PHE A 1 93 ? 11.940 5.477 -19.518 1.00 70.69 93 PHE A N 1
ATOM 715 C CA . PHE A 1 93 ? 12.871 4.346 -19.673 1.00 70.69 93 PHE A CA 1
ATOM 716 C C . PHE A 1 93 ? 12.174 3.020 -20.014 1.00 70.69 93 PHE A C 1
ATOM 718 O O . PHE A 1 93 ? 12.810 2.118 -20.549 1.00 70.69 93 PHE A O 1
ATOM 725 N N . THR A 1 94 ? 10.873 2.893 -19.736 1.00 69.94 94 THR A N 1
ATOM 726 C CA . THR A 1 94 ? 10.065 1.746 -20.187 1.00 69.94 94 THR A CA 1
ATOM 727 C C . THR A 1 94 ? 9.605 1.871 -21.643 1.00 69.94 94 THR A C 1
ATOM 729 O O . THR A 1 94 ? 8.850 1.023 -22.114 1.00 69.94 94 THR A O 1
ATOM 732 N N . LEU A 1 95 ? 10.028 2.924 -22.364 1.00 72.81 95 LEU A N 1
ATOM 733 C CA . LEU A 1 95 ? 9.583 3.223 -23.733 1.00 72.81 95 LEU A CA 1
ATOM 734 C C . LEU A 1 95 ? 8.045 3.286 -23.837 1.00 72.81 95 LEU A C 1
ATOM 736 O O . LEU A 1 95 ? 7.459 2.870 -24.833 1.00 72.81 95 LEU A O 1
ATOM 740 N N . GLY A 1 96 ? 7.382 3.753 -22.773 1.00 69.44 96 GLY A N 1
ATOM 741 C CA . GLY A 1 96 ? 5.922 3.836 -22.684 1.00 69.44 96 GLY A CA 1
ATOM 742 C C . GLY A 1 96 ? 5.195 2.525 -22.351 1.00 69.44 96 GLY A C 1
ATOM 743 O O . GLY A 1 96 ? 3.967 2.544 -22.279 1.00 69.44 96 GLY A O 1
ATOM 744 N N . LYS A 1 97 ? 5.908 1.412 -22.123 1.00 76.31 97 LYS A N 1
ATOM 745 C CA . LYS A 1 97 ? 5.313 0.136 -21.689 1.00 76.31 97 LYS A CA 1
ATOM 746 C C . LYS A 1 97 ? 5.099 0.095 -20.178 1.00 76.31 97 LYS A C 1
ATOM 748 O O . LYS A 1 97 ? 5.888 0.632 -19.413 1.00 76.31 97 LYS A O 1
ATOM 753 N N . GLU A 1 98 ? 4.059 -0.600 -19.742 1.00 80.00 98 GLU A N 1
ATOM 754 C CA . GLU A 1 98 ? 3.806 -0.808 -18.317 1.00 80.00 98 GLU A CA 1
ATOM 755 C C . GLU A 1 98 ? 4.598 -2.008 -17.788 1.00 80.00 98 GLU A C 1
ATOM 757 O O . GLU A 1 98 ? 4.530 -3.111 -18.332 1.00 80.00 98 GLU A O 1
ATOM 762 N N . ILE A 1 99 ? 5.337 -1.799 -16.699 1.00 80.25 99 ILE A N 1
ATOM 763 C CA . ILE A 1 99 ? 5.941 -2.865 -15.900 1.00 80.25 99 ILE A CA 1
ATOM 764 C C . ILE A 1 99 ? 5.056 -3.081 -14.675 1.00 80.25 99 ILE A C 1
ATOM 766 O O . ILE A 1 99 ? 4.984 -2.226 -13.795 1.00 80.25 99 ILE A O 1
ATOM 770 N N . GLY A 1 100 ? 4.362 -4.215 -14.636 1.00 83.62 100 GLY A N 1
ATOM 771 C CA . GLY A 1 100 ? 3.455 -4.572 -13.548 1.00 83.62 100 GLY A CA 1
ATOM 772 C C . GLY A 1 100 ? 4.146 -5.258 -12.366 1.00 83.62 100 GLY A C 1
ATOM 773 O O . GLY A 1 100 ? 5.119 -5.991 -12.531 1.00 83.62 100 GLY A O 1
ATOM 774 N N . GLY A 1 101 ? 3.584 -5.067 -11.176 1.00 82.81 101 GLY A N 1
ATOM 775 C CA . GLY A 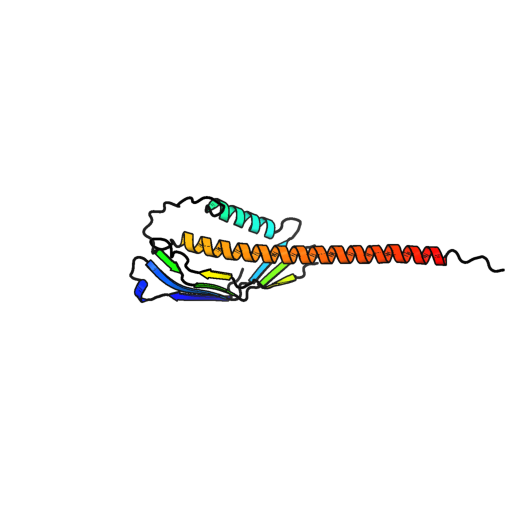1 101 ? 3.870 -5.794 -9.946 1.00 82.81 101 GLY A CA 1
ATOM 776 C C . GLY A 1 101 ? 2.590 -6.030 -9.145 1.00 82.81 101 GLY A C 1
ATOM 777 O O . GLY A 1 101 ? 1.630 -5.262 -9.232 1.00 82.81 101 GLY A O 1
ATOM 778 N N . SER A 1 102 ? 2.567 -7.104 -8.360 1.00 86.56 102 SER A N 1
ATOM 779 C CA . SER A 1 102 ? 1.436 -7.411 -7.480 1.00 86.56 102 SER A CA 1
ATOM 780 C C . SER A 1 102 ? 1.561 -6.653 -6.161 1.00 86.56 102 SER A C 1
ATOM 782 O O . SER A 1 102 ? 2.625 -6.645 -5.538 1.00 86.56 102 SER A O 1
ATOM 784 N N . LEU A 1 103 ? 0.464 -6.045 -5.712 1.00 84.38 103 LEU A N 1
ATOM 785 C CA . LEU A 1 103 ? 0.358 -5.487 -4.371 1.00 84.38 103 LEU A CA 1
ATOM 786 C C . LEU A 1 103 ? 0.174 -6.647 -3.379 1.00 84.38 103 LEU A C 1
ATOM 788 O O . LEU A 1 103 ? -0.778 -7.421 -3.532 1.00 84.38 103 LEU A O 1
ATOM 792 N N . PRO A 1 104 ? 1.048 -6.799 -2.368 1.00 87.00 104 PRO A N 1
ATOM 793 C CA . PRO A 1 104 ? 0.842 -7.801 -1.334 1.00 87.00 104 PRO A CA 1
ATOM 794 C C . PRO A 1 104 ? -0.471 -7.544 -0.594 1.00 87.00 104 PRO A C 1
ATOM 796 O O . PRO A 1 104 ? -0.929 -6.406 -0.490 1.00 87.00 104 PRO A O 1
ATOM 799 N N . THR A 1 105 ? -1.057 -8.611 -0.050 1.00 91.00 105 THR A N 1
ATOM 800 C CA . THR A 1 105 ? -2.256 -8.474 0.780 1.00 91.00 105 THR A CA 1
ATOM 801 C C . THR A 1 105 ? -1.944 -7.607 1.993 1.00 91.00 105 THR A C 1
ATOM 803 O O . THR A 1 105 ? -1.046 -7.922 2.773 1.00 91.00 105 THR A O 1
ATOM 806 N N . ILE A 1 106 ? -2.704 -6.529 2.158 1.00 88.44 106 ILE A N 1
ATOM 807 C CA . ILE A 1 106 ? -2.646 -5.662 3.332 1.00 88.44 106 ILE A CA 1
ATOM 808 C C . ILE A 1 106 ? -3.746 -6.126 4.275 1.00 88.44 106 ILE A C 1
ATOM 810 O O . ILE A 1 106 ? -4.906 -6.213 3.873 1.00 88.44 106 ILE A O 1
ATOM 814 N N . HIS A 1 107 ? -3.383 -6.431 5.516 1.00 91.12 107 HIS A N 1
ATOM 815 C CA . HIS A 1 107 ? -4.334 -6.769 6.569 1.00 91.12 107 HIS A CA 1
ATOM 816 C C . HIS A 1 107 ? -4.117 -5.837 7.751 1.00 91.12 107 HIS A C 1
ATOM 818 O O . HIS A 1 107 ? -3.086 -5.908 8.416 1.00 91.12 107 HIS A O 1
ATOM 824 N N . LEU A 1 108 ? -5.092 -4.967 8.000 1.00 86.56 108 LEU A N 1
ATOM 825 C CA . LEU A 1 108 ? -5.175 -4.200 9.235 1.00 86.56 108 LEU A CA 1
ATOM 826 C C . LEU A 1 108 ? -6.202 -4.854 10.152 1.00 86.56 108 LEU A C 1
ATOM 828 O O . LEU A 1 108 ? -7.290 -5.225 9.706 1.00 86.56 108 LEU A O 1
ATOM 832 N N . LYS A 1 109 ? -5.840 -4.993 11.424 1.00 88.69 109 LYS A N 1
ATOM 833 C CA . LYS A 1 109 ? -6.706 -5.531 12.468 1.00 88.69 109 LYS A CA 1
ATOM 834 C C . LYS A 1 109 ? -6.949 -4.483 13.536 1.00 88.69 109 LYS A C 1
ATOM 836 O O . LYS A 1 109 ? -6.087 -3.632 13.762 1.00 88.69 109 LYS A O 1
ATOM 841 N N . ASP A 1 110 ? -8.106 -4.585 14.175 1.00 86.88 110 ASP A N 1
ATOM 842 C CA . ASP A 1 110 ? -8.413 -3.885 15.422 1.00 86.88 110 ASP A CA 1
ATOM 843 C C . ASP A 1 110 ? -8.278 -2.350 15.331 1.00 86.88 110 ASP A C 1
ATOM 845 O O . ASP A 1 110 ? -7.836 -1.660 16.258 1.00 86.88 110 ASP A O 1
ATOM 849 N N . ILE A 1 111 ? -8.694 -1.783 14.193 1.00 82.62 111 ILE A N 1
ATOM 850 C CA . ILE A 1 111 ? -8.698 -0.333 13.983 1.00 82.62 111 ILE A CA 1
ATOM 851 C C . ILE A 1 111 ? -9.737 0.281 14.924 1.00 82.62 111 ILE A C 1
ATOM 853 O O . ILE A 1 111 ? -10.924 -0.042 14.861 1.00 82.62 111 ILE A O 1
ATOM 857 N N . GLY A 1 112 ? -9.293 1.191 15.790 1.00 75.69 112 GLY A N 1
ATOM 858 C CA . GLY A 1 112 ? -10.165 1.842 16.769 1.00 75.69 112 GLY A CA 1
ATOM 859 C C . GLY A 1 112 ? -10.509 0.989 17.987 1.00 75.69 112 GLY A C 1
ATOM 860 O O . GLY A 1 112 ? -11.400 1.356 18.743 1.00 75.69 112 GLY A O 1
ATOM 861 N N . GLU A 1 113 ? -9.801 -0.119 18.225 1.00 77.06 113 GLU A N 1
ATOM 862 C CA . GLU A 1 113 ? -9.991 -0.930 19.435 1.00 77.06 113 GLU A CA 1
ATOM 863 C C . GLU A 1 113 ? -9.569 -0.194 20.721 1.00 77.06 113 GLU A C 1
ATOM 865 O O . GLU A 1 113 ? -10.143 -0.402 21.789 1.00 77.06 113 GLU A O 1
ATOM 870 N N . LYS A 1 114 ? -8.576 0.699 20.639 1.00 70.81 114 LYS A N 1
ATOM 871 C CA . LYS A 1 114 ? -8.059 1.414 21.811 1.00 70.81 114 LYS A CA 1
ATOM 872 C C . LYS A 1 114 ? -8.994 2.562 22.204 1.00 70.81 114 LYS A C 1
ATOM 874 O O . LYS A 1 114 ? -9.054 3.576 21.518 1.00 70.81 114 LYS A O 1
ATOM 879 N N . GLY A 1 115 ? -9.663 2.434 23.351 1.00 68.44 115 GLY A N 1
ATOM 880 C CA . GLY A 1 115 ? -10.455 3.508 23.957 1.00 68.44 115 GLY A CA 1
ATOM 881 C C . GLY A 1 115 ? -11.940 3.451 23.596 1.00 68.44 115 GLY A C 1
ATOM 882 O O . GLY A 1 115 ? -12.578 2.418 23.765 1.00 68.44 115 GLY A O 1
ATOM 883 N N . LYS A 1 116 ? -12.516 4.578 23.155 1.00 72.69 116 LYS A N 1
ATOM 884 C CA . LYS A 1 116 ? -13.963 4.720 22.891 1.00 72.69 116 LYS A CA 1
ATOM 885 C C . LYS A 1 116 ? -14.357 4.431 21.428 1.00 72.69 116 LYS A C 1
ATOM 887 O O . LYS A 1 116 ? -15.416 4.883 21.018 1.00 72.69 116 LYS A O 1
ATOM 892 N N . GLY A 1 117 ? -13.537 3.731 20.643 1.00 71.50 117 GLY A N 1
ATOM 893 C CA . GLY A 1 117 ? -13.680 3.668 19.179 1.00 71.50 117 GLY A CA 1
ATOM 894 C C . GLY A 1 117 ? -12.875 4.766 18.473 1.00 71.50 117 GLY A C 1
ATOM 895 O O . GLY A 1 117 ? -12.558 5.786 19.084 1.00 71.50 117 GLY A O 1
ATOM 896 N N . ALA A 1 118 ? -12.536 4.557 17.198 1.00 79.06 118 ALA A N 1
ATOM 897 C CA . ALA A 1 118 ? -11.840 5.545 16.371 1.00 79.06 118 ALA A CA 1
ATOM 898 C C . ALA A 1 118 ? -12.833 6.436 15.624 1.00 79.06 118 ALA A C 1
ATOM 900 O O . ALA A 1 118 ? -13.885 5.991 15.161 1.00 79.06 118 ALA A O 1
ATOM 901 N N . THR A 1 119 ? -12.475 7.699 15.449 1.00 80.31 119 THR A N 1
ATOM 902 C CA . THR A 1 119 ? -13.185 8.585 14.527 1.00 80.31 119 THR A CA 1
ATOM 903 C C . THR A 1 119 ? -13.010 8.1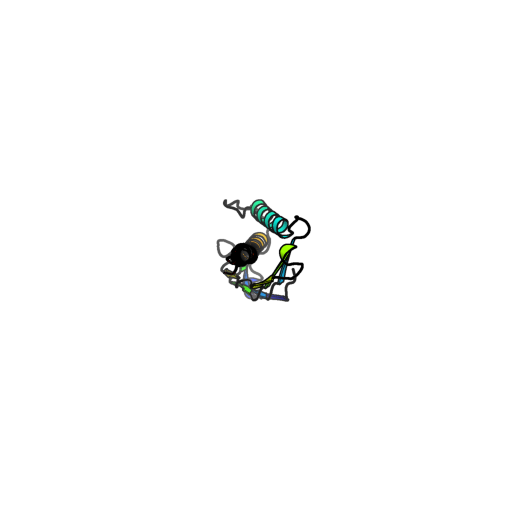09 13.082 1.00 80.31 119 THR A C 1
ATOM 905 O O . THR A 1 119 ? -12.025 7.451 12.729 1.00 80.31 119 THR A O 1
ATOM 908 N N . ILE A 1 120 ? -13.933 8.498 12.199 1.00 73.00 120 ILE A N 1
ATOM 909 C CA . ILE A 1 120 ? -13.828 8.230 10.753 1.00 73.00 120 ILE A CA 1
ATOM 910 C C . ILE A 1 120 ? -12.489 8.742 10.194 1.00 73.00 120 ILE A C 1
ATOM 912 O O . ILE A 1 120 ? -11.871 8.085 9.352 1.00 73.00 120 ILE A O 1
ATOM 916 N N . GLY A 1 121 ? -12.009 9.888 10.691 1.00 68.31 121 GLY A N 1
ATOM 917 C CA . GLY A 1 121 ? -10.722 10.464 10.303 1.00 68.31 121 GLY A CA 1
ATOM 918 C C . GLY A 1 121 ? -9.534 9.573 10.673 1.00 68.31 121 GLY A C 1
ATOM 919 O O . GLY A 1 121 ? -8.675 9.321 9.828 1.00 68.31 121 GLY A O 1
ATOM 920 N N . GLU A 1 122 ? -9.501 9.046 11.898 1.00 72.44 122 GLU A N 1
ATOM 921 C CA . GLU A 1 122 ? -8.441 8.141 12.366 1.00 72.44 122 GLU A CA 1
ATOM 922 C C . GLU A 1 122 ? -8.453 6.798 11.632 1.00 72.44 122 GLU A C 1
ATOM 924 O O . GLU A 1 122 ? -7.392 6.279 11.277 1.00 72.44 122 GLU A O 1
ATOM 929 N N . VAL A 1 123 ? -9.641 6.251 11.362 1.00 75.88 123 VAL A N 1
ATOM 930 C CA . VAL A 1 123 ? -9.807 5.025 10.571 1.00 75.88 123 VAL A CA 1
ATOM 931 C C . VAL A 1 123 ? -9.282 5.229 9.152 1.00 75.88 123 VAL A C 1
ATOM 933 O O . VAL A 1 123 ? -8.417 4.483 8.694 1.00 75.88 123 VAL A O 1
ATOM 936 N N . THR A 1 124 ? -9.763 6.268 8.465 1.00 72.81 124 THR A N 1
ATOM 937 C CA . THR A 1 124 ? -9.364 6.582 7.084 1.00 72.81 124 THR A CA 1
ATOM 938 C C . THR A 1 124 ? -7.855 6.783 6.990 1.00 72.81 124 THR A C 1
ATOM 940 O O . THR A 1 124 ? -7.201 6.258 6.093 1.00 72.81 124 THR A O 1
ATOM 943 N N . SER A 1 125 ? -7.291 7.489 7.965 1.00 73.19 125 SER A N 1
ATOM 944 C CA . SER A 1 125 ? -5.863 7.748 8.079 1.00 73.19 125 SER A CA 1
ATOM 945 C C . SER A 1 125 ? -5.015 6.468 8.173 1.00 73.19 125 SER A C 1
ATOM 947 O O . SER A 1 125 ? -4.039 6.315 7.430 1.00 73.19 125 SER A O 1
ATOM 949 N N . GLN A 1 126 ? -5.402 5.515 9.029 1.00 76.19 126 GLN A N 1
ATOM 950 C CA . GLN A 1 126 ? -4.693 4.236 9.170 1.00 76.19 126 GLN A CA 1
ATOM 951 C C . GLN A 1 126 ? -4.747 3.403 7.883 1.00 76.19 126 GLN A C 1
ATOM 953 O O . GLN A 1 126 ? -3.736 2.833 7.469 1.00 76.19 126 GLN A O 1
ATOM 958 N N . ILE A 1 127 ? -5.902 3.387 7.215 1.00 76.56 127 ILE A N 1
ATOM 959 C CA . ILE A 1 127 ? -6.107 2.660 5.956 1.00 76.56 127 ILE A CA 1
ATOM 960 C C . ILE A 1 127 ? -5.237 3.244 4.845 1.00 76.56 127 ILE A C 1
ATOM 962 O O . ILE A 1 127 ? -4.486 2.514 4.194 1.00 76.56 127 ILE A O 1
ATOM 966 N N . VAL A 1 128 ? -5.305 4.563 4.648 1.00 76.25 128 VAL A N 1
ATOM 967 C CA . VAL A 1 128 ? -4.522 5.268 3.627 1.00 76.25 128 VAL A CA 1
ATOM 968 C C . VAL A 1 128 ? -3.026 5.073 3.870 1.00 76.25 128 VAL A C 1
ATOM 970 O O . VAL A 1 128 ? -2.296 4.762 2.931 1.00 76.25 128 VAL A O 1
ATOM 973 N N . SER A 1 129 ? -2.571 5.174 5.122 1.00 75.69 129 SER A N 1
ATOM 974 C CA . SER A 1 129 ? -1.156 4.998 5.471 1.00 75.69 129 SER A CA 1
ATOM 975 C C . SER A 1 129 ? -0.645 3.594 5.137 1.00 75.69 129 SER A C 1
ATOM 977 O O . SER A 1 129 ? 0.433 3.450 4.559 1.00 75.69 129 SER A O 1
ATOM 979 N N . ALA A 1 130 ? -1.427 2.555 5.443 1.00 79.06 130 ALA A N 1
ATOM 980 C CA . ALA A 1 130 ? -1.059 1.177 5.131 1.00 79.06 130 ALA A CA 1
ATOM 981 C C . ALA A 1 130 ? -1.015 0.918 3.620 1.00 79.06 130 ALA A C 1
ATOM 983 O O . ALA A 1 130 ? -0.048 0.342 3.120 1.00 79.06 130 ALA A O 1
ATOM 984 N N . ILE A 1 131 ? -2.028 1.398 2.886 1.00 76.19 131 ILE A N 1
ATOM 985 C CA . ILE A 1 131 ? -2.078 1.289 1.424 1.00 76.19 131 ILE A CA 1
ATOM 986 C C . ILE A 1 131 ? -0.865 1.973 0.809 1.00 76.19 131 ILE A C 1
ATOM 988 O O . ILE A 1 131 ? -0.155 1.352 0.019 1.00 76.19 131 ILE A O 1
ATOM 992 N N . VAL A 1 132 ? -0.577 3.219 1.192 1.00 75.88 132 VAL A N 1
ATOM 993 C CA . VAL A 1 132 ? 0.542 3.940 0.587 1.00 75.88 132 VAL A CA 1
ATOM 994 C C . VAL A 1 132 ? 1.887 3.323 0.960 1.00 75.88 132 VAL A C 1
ATOM 996 O O . VAL A 1 132 ? 2.748 3.213 0.087 1.00 75.88 132 VAL A O 1
ATOM 999 N N . GLY A 1 133 ? 2.080 2.870 2.199 1.00 76.38 133 GLY A N 1
ATOM 1000 C CA . GLY A 1 133 ? 3.306 2.175 2.591 1.00 76.38 133 GLY A CA 1
ATOM 1001 C C . GLY A 1 133 ? 3.589 0.963 1.696 1.00 76.38 133 GLY A C 1
ATOM 1002 O O . GLY A 1 133 ? 4.670 0.851 1.112 1.00 76.38 133 GLY A O 1
ATOM 1003 N N . SER A 1 134 ? 2.591 0.096 1.503 1.00 79.25 134 SER A N 1
ATOM 1004 C CA . SER A 1 134 ? 2.711 -1.083 0.636 1.00 79.25 134 SER A CA 1
ATOM 1005 C C . SER A 1 134 ? 2.924 -0.719 -0.834 1.00 79.25 134 SER A C 1
ATOM 1007 O O . SER A 1 134 ? 3.802 -1.279 -1.490 1.00 79.25 134 SER A O 1
ATOM 1009 N N . VAL A 1 135 ? 2.171 0.254 -1.344 1.00 75.69 135 VAL A N 1
ATOM 1010 C CA . VAL A 1 135 ? 2.248 0.735 -2.731 1.00 75.69 135 VAL A CA 1
ATOM 1011 C C . VAL A 1 135 ? 3.615 1.366 -3.026 1.00 75.69 135 VAL A C 1
ATOM 1013 O O . VAL A 1 135 ? 4.214 1.088 -4.069 1.00 75.69 135 VAL A O 1
ATOM 1016 N N . THR A 1 136 ? 4.162 2.133 -2.081 1.00 74.44 136 THR A N 1
ATOM 1017 C CA . THR A 1 136 ? 5.501 2.737 -2.158 1.00 74.44 136 THR A CA 1
ATOM 1018 C C . THR A 1 136 ? 6.594 1.674 -2.190 1.00 74.44 136 THR A C 1
ATOM 1020 O O . THR A 1 136 ? 7.538 1.785 -2.971 1.00 74.44 136 THR A O 1
ATOM 1023 N N . ASN A 1 137 ? 6.474 0.626 -1.372 1.00 79.12 137 ASN A N 1
ATOM 1024 C CA . ASN A 1 137 ? 7.451 -0.461 -1.337 1.00 79.12 137 ASN A CA 1
ATOM 1025 C C . ASN A 1 137 ? 7.480 -1.240 -2.658 1.00 79.12 137 ASN A C 1
ATOM 1027 O O . ASN A 1 137 ? 8.558 -1.445 -3.215 1.00 79.12 137 ASN A O 1
ATOM 1031 N N . VAL A 1 138 ? 6.310 -1.596 -3.203 1.00 81.69 138 VAL A N 1
ATOM 1032 C CA . VAL A 1 138 ? 6.216 -2.249 -4.520 1.00 81.69 138 VAL A CA 1
ATOM 1033 C C . VAL A 1 138 ? 6.785 -1.344 -5.613 1.00 81.69 138 VAL A C 1
ATOM 1035 O O . VAL A 1 138 ? 7.589 -1.800 -6.422 1.00 81.69 138 VAL A O 1
ATOM 1038 N N . GLY A 1 139 ? 6.444 -0.051 -5.605 1.00 76.88 139 GLY A N 1
ATOM 1039 C CA . GLY A 1 139 ? 6.976 0.928 -6.557 1.00 76.88 139 GLY A CA 1
ATOM 1040 C C . GLY A 1 139 ? 8.506 1.020 -6.533 1.00 76.88 139 GLY A C 1
ATOM 1041 O O . GLY A 1 139 ? 9.138 0.965 -7.588 1.00 76.88 139 GLY A O 1
ATOM 1042 N N . LYS A 1 140 ? 9.115 1.077 -5.339 1.00 77.25 140 LYS A N 1
ATOM 1043 C CA . LYS A 1 140 ? 10.579 1.055 -5.167 1.00 77.25 140 LYS A CA 1
ATOM 1044 C C . LYS A 1 140 ? 11.195 -0.230 -5.712 1.00 77.25 140 LYS A C 1
ATOM 1046 O O . LYS A 1 140 ? 12.157 -0.161 -6.468 1.00 77.25 140 LYS A O 1
ATOM 1051 N N . SER A 1 141 ? 10.619 -1.392 -5.397 1.00 82.00 141 SER A N 1
ATOM 1052 C CA . SER A 1 141 ? 11.110 -2.677 -5.913 1.00 82.00 141 SER A CA 1
ATOM 1053 C C . SER A 1 141 ? 11.031 -2.771 -7.440 1.00 82.00 141 SER A C 1
ATOM 1055 O O . SER A 1 141 ? 11.976 -3.247 -8.068 1.00 82.00 141 SER A O 1
ATOM 1057 N N . LEU A 1 142 ? 9.943 -2.282 -8.046 1.00 80.25 142 LEU A N 1
ATOM 1058 C CA . LEU A 1 142 ? 9.795 -2.215 -9.503 1.00 80.25 142 LEU A CA 1
ATOM 1059 C C . LEU A 1 142 ? 10.842 -1.285 -10.131 1.00 80.25 142 LEU A C 1
ATOM 1061 O O . LEU A 1 142 ? 11.472 -1.648 -11.126 1.00 80.25 142 LEU A O 1
ATOM 1065 N N . PHE A 1 143 ? 11.068 -0.114 -9.531 1.00 77.50 143 PHE A N 1
ATOM 1066 C CA . PHE A 1 143 ? 12.067 0.844 -9.999 1.00 77.50 143 PHE A CA 1
ATOM 1067 C C . PHE A 1 143 ? 13.496 0.292 -9.894 1.00 77.50 143 PHE A C 1
ATOM 1069 O O . PHE A 1 143 ? 14.246 0.325 -10.871 1.00 77.50 143 PHE A O 1
ATOM 1076 N N . ASP A 1 144 ? 13.862 -0.272 -8.743 1.00 81.38 144 ASP A N 1
ATOM 1077 C CA . ASP A 1 144 ? 15.180 -0.867 -8.517 1.00 81.38 144 ASP A CA 1
ATOM 1078 C C . ASP A 1 144 ? 15.433 -2.050 -9.453 1.00 81.38 144 ASP A C 1
ATOM 1080 O O . ASP A 1 144 ? 16.528 -2.183 -10.007 1.00 81.38 144 ASP A O 1
ATOM 1084 N N . GLY A 1 145 ? 14.418 -2.897 -9.660 1.00 82.50 145 GLY A N 1
ATOM 1085 C CA . GLY A 1 145 ? 14.468 -4.004 -10.611 1.00 82.50 145 GLY A CA 1
ATOM 1086 C C . GLY A 1 145 ? 14.721 -3.518 -12.038 1.00 82.50 145 GLY A C 1
ATOM 1087 O O . GLY A 1 145 ? 15.642 -4.002 -12.699 1.00 82.50 145 GLY A O 1
ATOM 1088 N N . ALA A 1 146 ? 13.975 -2.504 -12.485 1.00 78.94 146 ALA A N 1
ATOM 1089 C CA . ALA A 1 146 ? 14.158 -1.905 -13.804 1.00 78.94 146 ALA A CA 1
ATOM 1090 C C . ALA A 1 146 ? 15.545 -1.257 -13.967 1.00 78.94 146 ALA A C 1
ATOM 1092 O O . ALA A 1 146 ? 16.212 -1.454 -14.984 1.00 78.94 146 ALA A O 1
ATOM 1093 N N . GLN A 1 147 ? 16.030 -0.539 -12.949 1.00 79.94 147 GLN A N 1
ATOM 1094 C CA . GLN A 1 147 ? 17.347 0.097 -12.981 1.00 79.94 147 GLN A CA 1
ATOM 1095 C C . GLN A 1 147 ? 18.484 -0.935 -13.029 1.00 79.94 147 GLN A C 1
ATOM 1097 O O . GLN A 1 147 ? 19.460 -0.744 -13.756 1.00 79.94 147 GLN A O 1
ATOM 1102 N N . LYS A 1 148 ? 18.376 -2.035 -12.273 1.00 85.19 148 LYS A N 1
ATOM 1103 C CA . LYS A 1 148 ? 19.356 -3.131 -12.314 1.00 85.19 148 LYS A CA 1
ATOM 1104 C C . LYS A 1 148 ? 19.385 -3.807 -13.682 1.00 85.19 148 LYS A C 1
ATOM 1106 O O . LYS A 1 148 ? 20.472 -4.045 -14.199 1.00 85.19 148 LYS A O 1
ATOM 1111 N N . ALA A 1 149 ? 18.221 -4.058 -14.283 1.00 83.56 149 ALA A N 1
ATOM 1112 C CA . ALA A 1 149 ? 18.134 -4.636 -15.622 1.00 83.56 149 ALA A CA 1
ATOM 1113 C C . ALA A 1 149 ? 18.809 -3.740 -16.679 1.00 83.56 149 ALA A C 1
ATOM 1115 O O . ALA A 1 149 ? 19.593 -4.231 -17.490 1.00 83.56 149 ALA A O 1
ATOM 1116 N N . LEU A 1 150 ? 18.583 -2.422 -16.619 1.00 83.94 150 LEU A N 1
ATOM 1117 C CA . LEU A 1 150 ? 19.239 -1.451 -17.505 1.00 83.94 150 LEU A CA 1
ATOM 1118 C C . LEU A 1 150 ? 20.761 -1.419 -17.320 1.00 83.94 150 LEU A C 1
ATOM 1120 O O . LEU A 1 150 ? 21.498 -1.425 -18.305 1.00 83.94 150 LEU A O 1
ATOM 1124 N N . LYS A 1 151 ? 21.245 -1.418 -16.070 1.00 84.69 151 LYS A N 1
ATOM 1125 C CA . LYS A 1 151 ? 22.687 -1.461 -15.777 1.00 84.69 151 LYS A CA 1
ATOM 1126 C C . LYS A 1 151 ? 23.330 -2.745 -16.301 1.00 84.69 151 LYS A C 1
ATOM 1128 O O . LYS A 1 151 ? 24.334 -2.663 -16.999 1.00 84.69 151 LYS A O 1
ATOM 1133 N N . GLY A 1 152 ? 22.715 -3.900 -16.045 1.00 87.94 152 GLY A N 1
ATOM 1134 C CA . GLY A 1 152 ? 23.211 -5.185 -16.541 1.00 87.94 152 GLY A CA 1
ATOM 1135 C C . GLY A 1 152 ? 23.267 -5.250 -18.071 1.00 87.94 152 GLY A C 1
ATOM 1136 O O . GLY A 1 152 ? 24.247 -5.738 -18.630 1.00 87.94 152 GLY A O 1
ATOM 1137 N N . ALA A 1 153 ? 22.264 -4.694 -18.760 1.00 85.88 153 ALA A N 1
ATOM 1138 C CA . ALA A 1 153 ? 22.267 -4.593 -20.219 1.00 85.88 153 ALA A CA 1
ATOM 1139 C C . ALA A 1 153 ? 23.400 -3.688 -20.741 1.00 85.88 153 ALA A C 1
ATOM 1141 O O . ALA A 1 153 ? 24.097 -4.060 -21.686 1.00 85.88 153 ALA A O 1
ATOM 1142 N N . ALA A 1 154 ? 23.626 -2.534 -20.106 1.00 88.31 154 ALA A N 1
ATOM 1143 C CA . ALA A 1 154 ? 24.705 -1.617 -20.473 1.00 88.31 154 ALA A CA 1
ATOM 1144 C C . ALA A 1 154 ? 26.099 -2.230 -20.242 1.00 88.31 154 ALA A C 1
ATOM 1146 O O . ALA A 1 154 ? 26.972 -2.123 -21.104 1.00 88.31 154 ALA A O 1
ATOM 1147 N N . GLU A 1 155 ? 26.308 -2.916 -19.116 1.00 89.75 155 GLU A N 1
ATOM 1148 C CA . GLU A 1 155 ? 27.560 -3.624 -18.824 1.00 89.75 155 GLU A CA 1
ATOM 1149 C C . GLU A 1 155 ? 27.804 -4.787 -19.794 1.00 89.75 155 GLU A C 1
ATOM 1151 O O . GLU A 1 155 ? 28.932 -4.982 -20.252 1.00 89.75 155 GLU A O 1
ATOM 1156 N N . GLY A 1 156 ? 26.753 -5.533 -20.154 1.00 89.31 156 GLY A N 1
ATOM 1157 C CA . GLY A 1 156 ? 26.820 -6.587 -21.166 1.00 89.31 156 GLY A CA 1
ATOM 1158 C C . GLY A 1 156 ? 27.213 -6.047 -22.542 1.00 89.31 156 GLY A C 1
ATOM 1159 O O . GLY A 1 156 ? 28.123 -6.581 -23.177 1.00 89.31 156 GLY A O 1
ATOM 1160 N N . ALA A 1 157 ? 26.595 -4.943 -22.972 1.00 89.38 157 ALA A N 1
ATOM 1161 C CA . ALA A 1 157 ? 26.941 -4.269 -24.222 1.00 89.38 157 ALA A CA 1
ATOM 1162 C C . ALA A 1 157 ? 28.388 -3.747 -24.212 1.00 89.38 157 ALA A C 1
ATOM 1164 O O . ALA A 1 157 ? 29.119 -3.944 -25.182 1.00 89.38 157 ALA A O 1
ATOM 1165 N N . LYS A 1 158 ? 28.835 -3.148 -23.100 1.00 89.94 158 LYS A N 1
ATOM 1166 C CA . LYS A 1 158 ? 30.216 -2.675 -22.942 1.00 89.94 158 LYS A CA 1
ATOM 1167 C C . LYS A 1 158 ? 31.226 -3.822 -23.062 1.00 89.94 158 LYS A C 1
ATOM 1169 O O . LYS A 1 158 ? 32.162 -3.712 -23.848 1.00 89.94 158 LYS A O 1
ATOM 1174 N N . LYS A 1 159 ? 30.992 -4.951 -22.380 1.00 88.00 159 LYS A N 1
ATOM 1175 C CA . LYS A 1 159 ? 31.853 -6.145 -22.481 1.00 88.00 159 LYS A CA 1
ATOM 1176 C C . LYS A 1 159 ? 31.919 -6.712 -23.899 1.00 88.00 159 LYS A C 1
ATOM 1178 O O . LYS A 1 159 ? 32.986 -7.150 -24.320 1.00 88.00 159 LYS A O 1
ATOM 1183 N N . LEU A 1 160 ? 30.806 -6.710 -24.638 1.00 84.88 160 LEU A N 1
ATOM 1184 C CA . LEU A 1 160 ? 30.786 -7.151 -26.037 1.00 84.88 160 LEU A CA 1
ATOM 1185 C C . LEU A 1 160 ? 31.585 -6.211 -26.949 1.00 84.88 160 LEU A C 1
ATOM 1187 O O . LEU A 1 160 ? 32.313 -6.689 -27.816 1.00 84.88 160 LEU A O 1
ATOM 1191 N N . LEU A 1 161 ? 31.500 -4.895 -26.735 1.00 85.00 161 LEU A N 1
ATOM 1192 C CA . LEU A 1 161 ? 32.279 -3.909 -27.491 1.00 85.00 161 LEU A CA 1
ATOM 1193 C C . LEU A 1 161 ? 33.783 -4.012 -27.188 1.00 85.00 161 LEU A C 1
ATOM 1195 O O . LEU A 1 161 ? 34.588 -4.063 -28.117 1.00 85.00 161 LEU A O 1
ATOM 1199 N N . GLU A 1 162 ? 34.166 -4.124 -25.913 1.00 80.62 162 GLU A N 1
ATOM 1200 C CA . GLU A 1 162 ? 35.565 -4.296 -25.485 1.00 80.62 162 GLU A CA 1
ATOM 1201 C C . GLU A 1 162 ? 36.145 -5.652 -25.949 1.00 80.62 162 GLU A C 1
ATOM 1203 O O . GLU A 1 162 ? 37.284 -5.735 -26.423 1.00 80.62 162 GLU A O 1
ATOM 1208 N N . GLY A 1 163 ? 35.344 -6.722 -25.888 1.00 73.25 163 GLY A N 1
ATOM 1209 C CA . GLY A 1 163 ? 35.708 -8.046 -26.397 1.00 73.25 163 GLY A CA 1
ATOM 1210 C C . GLY A 1 163 ? 35.858 -8.076 -27.921 1.00 73.25 163 GLY A C 1
ATOM 1211 O O . GLY A 1 163 ? 36.829 -8.632 -28.436 1.00 73.25 163 GLY A O 1
ATOM 1212 N N . GLY A 1 164 ? 34.950 -7.419 -28.650 1.00 67.94 164 GLY A N 1
ATOM 1213 C CA . GLY A 1 164 ? 34.992 -7.296 -30.109 1.00 67.94 164 GLY A CA 1
ATOM 1214 C C . GLY A 1 164 ? 36.184 -6.479 -30.614 1.00 67.94 164 GLY A C 1
ATOM 1215 O O . GLY A 1 164 ? 36.839 -6.882 -31.577 1.00 67.94 164 GLY A O 1
ATOM 1216 N N . GLN A 1 165 ? 36.540 -5.388 -29.926 1.00 57.38 165 GLN A N 1
ATOM 1217 C CA . GLN A 1 165 ? 37.761 -4.622 -30.213 1.00 57.38 165 GLN A CA 1
ATOM 1218 C C . GLN A 1 165 ? 39.030 -5.462 -30.010 1.00 57.38 165 GLN A C 1
ATOM 1220 O O . GLN A 1 165 ? 39.948 -5.399 -30.825 1.00 57.38 165 GLN A O 1
ATOM 1225 N N . THR A 1 166 ? 39.068 -6.301 -28.972 1.00 53.81 166 THR A N 1
ATOM 1226 C CA . THR A 1 166 ? 40.218 -7.178 -28.693 1.00 53.81 166 THR A CA 1
ATOM 1227 C C . THR A 1 166 ? 40.399 -8.261 -29.770 1.00 53.81 166 THR A C 1
ATOM 1229 O O . THR A 1 166 ? 41.530 -8.603 -30.122 1.00 53.81 166 THR A O 1
ATOM 1232 N N . VAL A 1 167 ? 39.302 -8.776 -30.339 1.00 55.84 167 VAL A N 1
ATOM 1233 C CA . VAL A 1 167 ? 39.329 -9.757 -31.441 1.00 55.84 167 VAL A CA 1
ATOM 1234 C C . VAL A 1 167 ? 39.743 -9.107 -32.769 1.00 55.84 167 VAL A C 1
ATOM 1236 O O . VAL A 1 167 ? 40.620 -9.636 -33.453 1.00 55.84 167 VAL A O 1
ATOM 1239 N N . LEU A 1 168 ? 39.203 -7.929 -33.107 1.00 56.00 168 LEU A N 1
ATOM 1240 C CA . LEU A 1 168 ? 39.559 -7.202 -34.336 1.00 56.00 168 LEU A CA 1
ATOM 1241 C C . LEU A 1 168 ? 41.040 -6.785 -34.378 1.00 56.00 168 LEU A C 1
ATOM 1243 O O . LEU A 1 168 ? 41.685 -6.903 -35.421 1.00 56.00 168 LEU A O 1
ATOM 1247 N N . VAL A 1 169 ? 41.615 -6.370 -33.244 1.00 56.44 169 VAL A N 1
ATOM 1248 C CA . VAL A 1 169 ? 43.042 -6.006 -33.156 1.00 56.44 169 VAL A CA 1
ATOM 1249 C C . VAL A 1 169 ? 43.961 -7.225 -33.325 1.00 56.44 169 VAL A C 1
ATOM 1251 O O . VAL A 1 169 ? 45.061 -7.090 -33.863 1.00 56.44 169 VAL A O 1
ATOM 1254 N N . ARG A 1 170 ? 43.523 -8.431 -32.932 1.00 57.22 170 ARG A N 1
ATOM 1255 C CA . ARG A 1 170 ? 44.300 -9.667 -33.138 1.00 57.22 170 ARG A CA 1
ATOM 1256 C C . ARG A 1 170 ? 44.248 -10.183 -34.578 1.00 57.22 170 ARG A C 1
ATOM 1258 O O . ARG A 1 170 ? 45.259 -10.690 -35.048 1.00 57.22 170 ARG A O 1
ATOM 1265 N N . CYS A 1 171 ? 43.138 -10.008 -35.299 1.00 56.31 171 CYS A N 1
ATOM 1266 C CA . CYS A 1 171 ? 43.045 -10.404 -36.713 1.00 56.31 171 CYS A CA 1
ATOM 1267 C C . CYS A 1 171 ? 43.851 -9.501 -37.664 1.00 56.31 171 CYS A C 1
ATOM 1269 O O . CYS A 1 171 ? 44.321 -9.977 -38.691 1.00 56.31 171 CYS A O 1
ATOM 1271 N N . SER A 1 172 ? 44.061 -8.226 -37.318 1.00 56.69 172 SER A N 1
ATOM 1272 C CA . SER A 1 172 ? 44.878 -7.294 -38.120 1.00 56.69 172 SER A CA 1
ATOM 1273 C C . SER A 1 172 ? 46.391 -7.583 -38.044 1.00 56.69 172 SER A C 1
ATOM 1275 O O . SER A 1 172 ? 47.171 -7.124 -38.873 1.00 56.69 172 SER A O 1
ATOM 1277 N N . LYS A 1 173 ? 46.827 -8.390 -37.068 1.00 57.72 173 LYS A N 1
ATOM 1278 C CA . LYS A 1 173 ? 48.236 -8.725 -36.822 1.00 57.72 173 LYS A CA 1
ATOM 1279 C C . LYS A 1 173 ? 48.569 -10.146 -37.302 1.00 57.72 173 LYS A C 1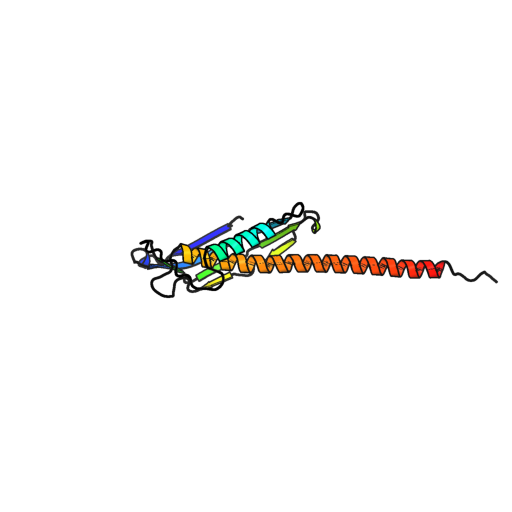
ATOM 1281 O O . LYS A 1 173 ? 49.137 -10.938 -36.556 1.00 57.72 173 LYS A O 1
ATOM 1286 N N . ALA A 1 174 ? 48.183 -10.490 -38.531 1.00 59.41 174 ALA A N 1
ATOM 1287 C CA . ALA A 1 174 ? 48.678 -11.701 -39.186 1.00 59.41 174 ALA A CA 1
ATOM 1288 C C . ALA A 1 174 ? 50.161 -11.498 -39.571 1.00 59.41 174 ALA A C 1
ATOM 1290 O O . ALA A 1 174 ? 50.497 -10.434 -40.098 1.00 59.41 174 ALA A O 1
ATOM 1291 N N . PRO A 1 175 ? 51.067 -12.451 -39.283 1.00 61.59 175 PRO A N 1
ATOM 1292 C CA . PRO A 1 175 ? 52.467 -12.323 -39.679 1.00 61.59 175 PRO A CA 1
ATOM 1293 C C . PRO A 1 175 ? 52.582 -12.307 -41.213 1.00 61.59 175 PRO A C 1
ATOM 1295 O O . PRO A 1 175 ? 51.798 -12.995 -41.875 1.00 61.59 175 PRO A O 1
ATOM 1298 N N . PRO A 1 176 ? 53.528 -11.541 -41.794 1.00 56.41 176 PRO A N 1
ATOM 1299 C CA . PRO A 1 176 ? 53.762 -11.587 -43.230 1.00 56.41 176 PRO A CA 1
ATOM 1300 C C . PRO A 1 176 ? 54.127 -13.019 -43.633 1.00 56.41 176 PRO A C 1
ATOM 1302 O O . PRO A 1 176 ? 54.908 -13.688 -42.954 1.00 56.41 176 PRO A O 1
ATOM 1305 N N . SER A 1 177 ? 53.492 -13.487 -44.705 1.00 59.78 177 SER A N 1
ATOM 1306 C CA . SER A 1 177 ? 53.722 -14.797 -45.309 1.00 59.78 177 SER A CA 1
ATOM 1307 C C . SER A 1 177 ? 55.205 -14.996 -45.665 1.00 59.78 177 SER A C 1
ATOM 1309 O O . SER A 1 177 ? 55.846 -14.012 -46.043 1.00 59.78 177 SER A O 1
ATOM 1311 N N . PRO A 1 178 ? 55.724 -16.232 -45.521 1.00 63.22 178 PRO A N 1
ATOM 1312 C CA . PRO A 1 178 ? 57.144 -16.558 -45.666 1.00 63.22 178 PRO A CA 1
ATOM 1313 C C . PRO A 1 178 ? 57.688 -16.346 -47.081 1.00 63.22 178 PRO A C 1
ATOM 1315 O O . PRO A 1 178 ? 56.895 -16.438 -48.047 1.00 63.22 178 PRO A O 1
#